Protein AF-R1FA28-F1 (afdb_monomer)

Sequence (146 aa):
MLALALVSAVALAPAVQHSPLAFRPVAPARSPIPTAELRLDQKIAGTVAGGAVLGNLLFPFLIVLNKLGLYDPPPLNTFTYIANNAMDAARASGEVSKWLATKYSQDVWSDLLSQYYSEGSSTDFLTRAGGVCDLHAAWCDGVIIP

Nearest PDB structures (foldseek):
  6yam-assembly1_P  TM=2.529E-01  e=2.233E+00  Oryctolagus cuniculus
  6rxx-assembly1_Ch  TM=2.785E-01  e=4.359E+00  Thermochaetoides thermophila

Mean predicted aligned error: 16.78 Å

pLDDT: mean 74.24, std 20.44, range [32.94, 97.56]

Solvent-accessible surface area (backbone atoms only — not comparable to full-atom values): 8946 Å² total; per-residue (Å²): 133,89,81,90,81,89,84,88,80,93,75,85,84,79,84,85,80,85,78,83,79,80,83,72,82,75,73,82,76,78,70,75,76,60,69,64,58,61,50,49,52,50,49,51,50,50,50,52,52,50,51,52,54,50,44,69,59,47,50,63,52,51,54,52,35,31,77,70,73,76,38,72,79,75,64,60,66,45,42,49,48,31,14,50,32,40,30,52,53,33,44,75,73,62,79,37,53,84,90,46,32,67,57,51,20,50,53,46,30,52,47,55,56,50,50,23,60,74,58,75,59,39,61,57,62,40,72,39,92,84,12,52,37,67,76,35,52,70,25,44,63,95,57,73,80,125

Radius of gyration: 34.75 Å; Cα contacts (8 Å, |Δi|>4): 84; chains: 1; bounding box: 66×60×109 Å

Foldseek 3Di:
DDDDDDDDDDDDDDDDDDDDDPDDPDDPPPPDPPVVVVVVVVVVVCVVVVCVVCCVVVVVVQVVCVVVVNHDDAPLVLLLQLLLLVLVVCVVVVVDDPVCSVVSSVVSSVVQVVVCVVVVNDPCLCPPCVRPCNVCVSSCPPGDDD

Organism: Emiliania huxleyi (NCBI:txid2903)

Structure (mmCIF, N/CA/C/O backbone):
data_AF-R1FA28-F1
#
_entry.id   AF-R1FA28-F1
#
loop_
_atom_site.group_PDB
_atom_site.id
_atom_site.type_symbol
_atom_site.label_atom_id
_atom_site.label_alt_id
_atom_site.label_comp_id
_atom_site.label_asym_id
_atom_site.label_entity_id
_atom_site.label_seq_id
_atom_site.pdbx_PDB_ins_code
_atom_site.Cartn_x
_atom_site.Cartn_y
_atom_site.Cartn_z
_atom_site.occupancy
_atom_site.B_iso_or_equiv
_atom_site.auth_seq_id
_atom_site.auth_comp_id
_atom_site.auth_asym_id
_atom_site.auth_atom_id
_atom_site.pdbx_PDB_model_num
ATOM 1 N N . MET A 1 1 ? -49.177 17.754 90.816 1.00 39.50 1 MET A N 1
ATOM 2 C CA . MET A 1 1 ? -47.865 17.666 90.143 1.00 39.50 1 MET A CA 1
ATOM 3 C C . MET A 1 1 ? -47.806 18.768 89.089 1.00 39.50 1 MET A C 1
ATOM 5 O O . MET A 1 1 ? -48.749 18.887 88.320 1.00 39.50 1 MET A O 1
ATOM 9 N N . LEU A 1 2 ? -46.769 19.610 89.170 1.00 33.31 2 LEU A N 1
ATOM 10 C CA . LEU A 1 2 ? -46.288 20.626 88.205 1.00 33.31 2 LEU A CA 1
ATOM 11 C C . LEU A 1 2 ? -46.257 20.086 86.744 1.00 33.31 2 LEU A C 1
ATOM 13 O O . LEU A 1 2 ? -46.125 18.879 86.594 1.00 33.31 2 LEU A O 1
ATOM 17 N N . ALA A 1 3 ? -46.308 20.840 85.631 1.00 36.69 3 ALA A N 1
ATOM 18 C CA . ALA A 1 3 ? -46.047 22.258 85.352 1.00 36.69 3 ALA A CA 1
ATOM 19 C C . ALA A 1 3 ? -46.754 22.760 84.060 1.00 36.69 3 ALA A C 1
ATOM 21 O O . ALA A 1 3 ? -47.029 21.996 83.137 1.00 36.69 3 ALA A O 1
ATOM 22 N N . LEU A 1 4 ? -46.974 24.081 84.030 1.00 32.94 4 LEU A N 1
ATOM 23 C CA . LEU A 1 4 ? -47.321 24.972 82.912 1.00 32.94 4 LEU A CA 1
ATOM 24 C C . LEU A 1 4 ? -46.290 24.956 81.760 1.00 32.94 4 LEU A C 1
ATOM 26 O O . LEU A 1 4 ? -45.096 24.930 82.042 1.00 32.94 4 LEU A O 1
ATOM 30 N N . ALA A 1 5 ? -46.739 25.160 80.509 1.00 35.94 5 ALA A N 1
ATOM 31 C CA . ALA A 1 5 ? -46.487 26.396 79.732 1.00 35.94 5 ALA A CA 1
ATOM 32 C C . ALA A 1 5 ? -47.044 26.312 78.288 1.00 35.94 5 ALA A C 1
ATOM 34 O O . ALA A 1 5 ? -46.572 25.531 77.465 1.00 35.94 5 ALA A O 1
ATOM 35 N N . LEU A 1 6 ? -48.026 27.172 77.982 1.00 39.44 6 LEU A N 1
ATOM 36 C CA . LEU A 1 6 ? -48.288 27.704 76.636 1.00 39.44 6 LEU A CA 1
ATOM 37 C C . LEU A 1 6 ? -47.116 28.606 76.200 1.00 39.44 6 LEU A C 1
ATOM 39 O O . LEU A 1 6 ? -46.481 29.181 77.076 1.00 39.44 6 LEU A O 1
ATOM 43 N N . VAL A 1 7 ? -46.924 28.821 74.888 1.00 37.53 7 VAL A N 1
ATOM 44 C CA . VAL A 1 7 ? -46.884 30.156 74.230 1.00 37.53 7 VAL A CA 1
ATOM 45 C C . VAL A 1 7 ? -46.769 29.989 72.701 1.00 37.53 7 VAL A C 1
ATOM 47 O O . VAL A 1 7 ? -45.889 29.304 72.188 1.00 37.53 7 VAL A O 1
ATOM 50 N N . SER A 1 8 ? -47.689 30.643 71.986 1.00 43.91 8 SER A N 1
ATOM 51 C CA . SER A 1 8 ? -47.699 30.903 70.540 1.00 43.91 8 SER A CA 1
ATOM 52 C C . SER A 1 8 ? -46.651 31.942 70.130 1.00 43.91 8 SER A C 1
ATOM 54 O O . SER A 1 8 ? -46.446 32.891 70.876 1.00 43.91 8 SER A O 1
ATOM 56 N N . ALA A 1 9 ? -46.126 31.880 68.900 1.00 39.69 9 ALA A N 1
ATOM 57 C CA . ALA A 1 9 ? -45.781 33.088 68.136 1.00 39.69 9 ALA A CA 1
ATOM 58 C C . ALA A 1 9 ? -45.514 32.775 66.655 1.00 39.69 9 ALA A C 1
ATOM 60 O O . ALA A 1 9 ? -44.568 32.075 66.306 1.00 39.69 9 ALA A O 1
ATOM 61 N N . VAL A 1 10 ? -46.343 33.357 65.787 1.00 42.78 10 VAL A N 1
ATOM 62 C CA . VAL A 1 10 ? -46.009 33.672 64.394 1.00 42.78 10 VAL A CA 1
ATOM 63 C C . VAL A 1 10 ? -44.896 34.720 64.420 1.00 42.78 10 VAL A C 1
ATOM 65 O O . VAL A 1 10 ? -45.048 35.744 65.083 1.00 42.78 10 VAL A O 1
ATOM 68 N N . ALA A 1 11 ? -43.799 34.492 63.700 1.00 40.94 11 ALA A N 1
ATOM 69 C CA . ALA A 1 11 ? -42.742 35.484 63.536 1.00 40.94 11 ALA A CA 1
ATOM 70 C C . ALA A 1 11 ? -42.355 35.612 62.059 1.00 40.94 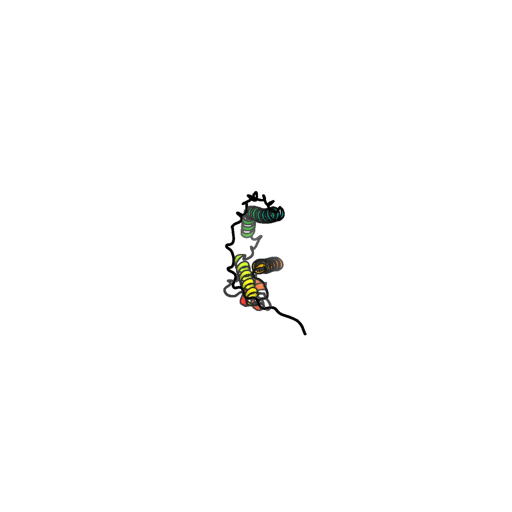11 ALA A C 1
ATOM 72 O O . ALA A 1 11 ? -41.951 34.648 61.411 1.00 40.94 11 ALA A O 1
ATOM 73 N N . LEU A 1 12 ? -42.523 36.837 61.558 1.00 38.59 12 LEU A N 1
ATOM 74 C CA . LEU A 1 12 ? -42.051 37.342 60.277 1.00 38.59 12 LEU A CA 1
ATOM 75 C C . LEU A 1 12 ? -40.552 37.052 60.100 1.00 38.59 12 LEU A C 1
ATOM 77 O O . LEU A 1 12 ? -39.751 37.366 60.980 1.00 38.59 12 LEU A O 1
ATOM 81 N N . ALA A 1 13 ? -40.166 36.523 58.940 1.00 40.88 13 ALA A N 1
ATOM 82 C CA . ALA A 1 13 ? -38.763 36.441 58.548 1.00 40.88 13 ALA A CA 1
ATOM 83 C C . ALA A 1 13 ? -38.245 37.833 58.111 1.00 40.88 13 ALA A C 1
ATOM 85 O O . ALA A 1 13 ? -38.942 38.526 57.363 1.00 40.88 13 ALA A O 1
ATOM 86 N N . PRO A 1 14 ? -37.047 38.260 58.556 1.00 44.72 14 PRO A N 1
ATOM 87 C CA . PRO A 1 14 ? -36.489 39.570 58.239 1.00 44.72 14 PRO A CA 1
ATOM 88 C C . PRO A 1 14 ? -35.824 39.615 56.855 1.00 44.72 14 PRO A C 1
ATOM 90 O O . PRO A 1 14 ? -35.323 38.618 56.335 1.00 44.72 14 PRO A O 1
ATOM 93 N N . ALA A 1 15 ? -35.812 40.820 56.282 1.00 39.12 15 ALA A N 1
ATOM 94 C CA . ALA A 1 15 ? -35.181 41.176 55.019 1.00 39.12 15 ALA A CA 1
ATOM 95 C C . ALA A 1 15 ? -33.663 40.905 55.023 1.00 39.12 15 ALA A C 1
ATOM 97 O O . ALA A 1 15 ? -32.947 41.299 55.943 1.00 39.12 15 ALA A O 1
ATOM 98 N N . VAL A 1 16 ? -33.165 40.268 53.961 1.00 41.62 16 VAL A N 1
ATOM 99 C CA . VAL A 1 16 ? -31.736 39.991 53.756 1.00 41.62 16 VAL A CA 1
ATOM 100 C C . VAL A 1 16 ? -31.046 41.239 53.192 1.00 41.62 16 VAL A C 1
ATOM 102 O O . VAL A 1 16 ? -31.182 41.573 52.014 1.00 41.62 16 VAL A O 1
ATOM 105 N N . GLN A 1 17 ? -30.294 41.933 54.049 1.00 42.06 17 GLN A N 1
ATOM 106 C CA . GLN A 1 17 ? -29.384 43.017 53.673 1.00 42.06 17 GLN A CA 1
ATOM 107 C C . GLN A 1 17 ? -28.185 42.485 52.874 1.00 42.06 17 GLN A C 1
ATOM 109 O O . GLN A 1 17 ? -27.584 41.463 53.199 1.00 42.06 17 GLN A O 1
ATOM 114 N N . HIS A 1 18 ? -27.850 43.207 51.808 1.00 34.69 18 HIS A N 1
ATOM 115 C CA . HIS A 1 18 ? -26.789 42.902 50.854 1.00 34.69 18 HIS A CA 1
ATOM 116 C C . HIS A 1 18 ? -25.389 43.104 51.449 1.00 34.69 18 HIS A C 1
ATOM 118 O O . HIS A 1 18 ? -25.136 44.097 52.126 1.00 34.69 18 HIS A O 1
ATOM 124 N N . SER A 1 19 ? -24.453 42.217 51.103 1.00 47.06 19 SER A N 1
ATOM 125 C CA . SER A 1 19 ? -23.016 42.511 51.140 1.00 47.06 19 SER A CA 1
ATOM 126 C C . SER A 1 19 ? -22.506 42.652 49.701 1.00 47.06 19 SER A C 1
ATOM 128 O O . SER A 1 19 ? -22.675 41.711 48.921 1.00 47.06 19 SER A O 1
ATOM 130 N N . PRO A 1 20 ? -21.902 43.789 49.306 1.00 46.59 20 PRO A N 1
ATOM 131 C CA . PRO A 1 20 ? -21.276 43.916 47.999 1.00 46.59 20 PRO A CA 1
ATOM 132 C C . PRO A 1 20 ? -19.979 43.101 47.992 1.00 46.59 20 PRO A C 1
ATOM 134 O O . PRO A 1 20 ? -19.023 43.411 48.704 1.00 46.59 20 PRO A O 1
ATOM 137 N N . LEU A 1 21 ? -19.949 42.039 47.187 1.00 48.59 21 LEU A N 1
ATOM 138 C CA . LEU A 1 21 ? -18.725 41.311 46.871 1.00 48.59 21 LEU A CA 1
ATOM 139 C C . LEU A 1 21 ? -17.743 42.285 46.211 1.00 48.59 21 LEU A C 1
ATOM 141 O O . LEU A 1 21 ? -17.964 42.753 45.094 1.00 48.59 21 LEU A O 1
ATOM 145 N N . ALA A 1 22 ? -16.661 42.605 46.918 1.00 46.88 22 ALA A N 1
ATOM 146 C CA . ALA A 1 22 ? -15.546 43.359 46.375 1.00 46.88 22 ALA A CA 1
ATOM 147 C C . ALA A 1 22 ? -14.946 42.585 45.190 1.00 46.88 22 ALA A C 1
ATOM 149 O O . ALA A 1 22 ? -14.327 41.533 45.361 1.00 46.88 22 ALA A O 1
ATOM 150 N N . PHE A 1 23 ? -15.142 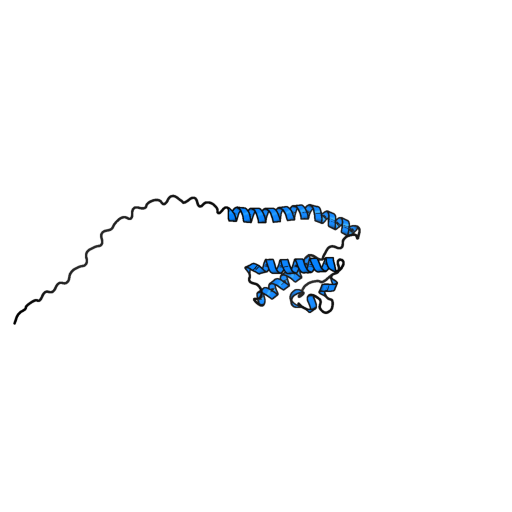43.105 43.980 1.00 48.81 23 PHE A N 1
ATOM 151 C CA . PHE A 1 23 ? -14.539 42.585 42.759 1.00 48.81 23 PHE A CA 1
ATOM 152 C C . PHE A 1 23 ? -13.031 42.864 42.816 1.00 48.81 23 PHE A C 1
ATOM 154 O O . PHE A 1 23 ? -12.574 43.975 42.554 1.00 48.81 23 PHE A O 1
ATOM 161 N N . ARG A 1 24 ? -12.237 41.869 43.221 1.00 49.12 24 ARG A N 1
ATOM 162 C CA . ARG A 1 24 ? -10.784 41.913 43.043 1.00 49.12 24 ARG A CA 1
ATOM 163 C C . ARG A 1 24 ? -10.490 41.600 41.574 1.00 49.12 24 ARG A C 1
ATOM 165 O O . ARG A 1 24 ? -10.844 40.505 41.139 1.00 49.12 24 ARG A O 1
ATOM 172 N N . PRO A 1 25 ? -9.856 42.497 40.799 1.00 47.47 25 PRO A N 1
ATOM 173 C CA . PRO A 1 25 ? -9.404 42.142 39.465 1.00 47.47 25 PRO A CA 1
ATOM 174 C C . PRO A 1 25 ? -8.317 41.072 39.604 1.00 47.47 25 PRO A C 1
ATOM 176 O O . PRO A 1 25 ? -7.226 41.328 40.111 1.00 47.47 25 PRO A O 1
ATOM 179 N N . VAL A 1 26 ? -8.640 39.847 39.192 1.00 55.06 26 VAL A N 1
ATOM 180 C CA . VAL A 1 26 ? -7.649 38.797 38.961 1.00 55.06 26 VAL A CA 1
ATOM 181 C C . VAL A 1 26 ? -6.787 39.284 37.803 1.00 55.06 26 VAL A C 1
ATOM 183 O O . VAL A 1 26 ? -7.268 39.422 36.680 1.00 55.06 26 VAL A O 1
ATOM 186 N N . ALA A 1 27 ? -5.525 39.607 38.086 1.00 52.56 27 ALA A N 1
ATOM 187 C CA . ALA A 1 27 ? -4.542 39.856 37.043 1.00 52.56 27 ALA A CA 1
ATOM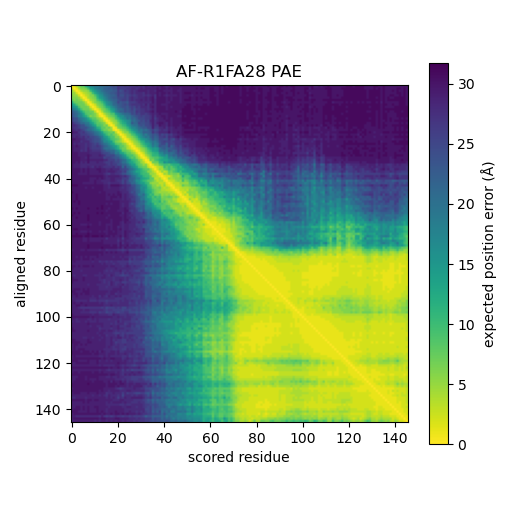 188 C C . ALA A 1 27 ? -4.543 38.654 36.080 1.00 52.56 27 ALA A C 1
ATOM 190 O O . ALA A 1 27 ? -4.552 37.517 36.564 1.00 52.56 27 ALA A O 1
ATOM 191 N N . PRO A 1 28 ? -4.546 38.852 34.748 1.00 53.09 28 PRO A N 1
ATOM 192 C CA . PRO A 1 28 ? -4.465 37.733 33.827 1.00 53.09 28 PRO A CA 1
ATOM 193 C C . PRO A 1 28 ? -3.153 37.003 34.101 1.00 53.09 28 PRO A C 1
ATOM 195 O O . PRO A 1 28 ? -2.065 37.551 33.903 1.00 53.09 28 PRO A O 1
ATOM 198 N N . ALA A 1 29 ? -3.257 35.773 34.600 1.00 53.72 29 ALA A N 1
ATOM 199 C CA . ALA A 1 29 ? -2.122 34.880 34.681 1.00 53.72 29 ALA A CA 1
ATOM 200 C C . ALA A 1 29 ? -1.581 34.739 33.256 1.00 53.72 29 ALA A C 1
ATOM 202 O O . ALA A 1 29 ? -2.246 34.179 32.384 1.00 53.72 29 ALA A O 1
ATOM 203 N N . ARG A 1 30 ? -0.390 35.289 32.993 1.00 57.28 30 ARG A N 1
ATOM 204 C CA . ARG A 1 30 ? 0.385 34.920 31.810 1.00 57.28 30 ARG A CA 1
ATOM 205 C C . ARG A 1 30 ? 0.673 33.432 31.952 1.00 57.28 30 ARG A C 1
ATOM 207 O O . ARG A 1 30 ? 1.605 33.054 32.656 1.00 57.28 30 ARG A O 1
ATOM 214 N N . SER A 1 31 ? -0.163 32.600 31.335 1.00 57.78 31 SER A N 1
ATOM 215 C CA . SER A 1 31 ? 0.152 31.192 31.147 1.00 57.78 31 SER A CA 1
ATOM 216 C C . SER A 1 31 ? 1.496 31.139 30.426 1.00 57.78 31 SER A C 1
ATOM 218 O O . SER A 1 31 ? 1.628 31.759 29.365 1.00 57.78 31 SER A O 1
ATOM 220 N N . PRO A 1 32 ? 2.504 30.431 30.955 1.00 55.34 32 PRO A N 1
ATOM 221 C CA . PRO A 1 32 ? 3.620 30.024 30.127 1.00 55.34 32 PRO A CA 1
ATOM 222 C C . PRO A 1 32 ? 3.005 29.194 29.000 1.00 55.34 32 PRO A C 1
ATOM 224 O O . PRO A 1 32 ? 2.265 28.247 29.272 1.00 55.34 32 PRO A O 1
ATOM 227 N N . ILE A 1 33 ? 3.236 29.569 27.743 1.00 58.12 33 ILE A N 1
ATOM 228 C CA . ILE A 1 33 ? 2.947 28.670 26.623 1.00 58.12 33 ILE A CA 1
ATOM 229 C C . ILE A 1 33 ? 3.717 27.380 26.939 1.00 58.12 33 ILE A C 1
ATOM 231 O O . ILE A 1 33 ? 4.929 27.471 27.175 1.00 58.12 33 ILE A O 1
ATOM 235 N N . PRO A 1 34 ? 3.060 26.209 27.030 1.00 54.62 34 PRO A N 1
ATOM 236 C CA . PRO A 1 34 ? 3.754 24.973 27.341 1.00 54.62 34 PRO A CA 1
ATOM 237 C C . PRO A 1 34 ? 4.819 24.753 26.269 1.00 54.62 34 PRO A C 1
ATOM 239 O O . PRO A 1 34 ? 4.520 24.530 25.100 1.00 54.62 34 PRO A O 1
ATOM 242 N N . THR A 1 35 ? 6.087 24.821 26.662 1.00 57.47 35 THR A N 1
ATOM 243 C CA . THR A 1 35 ? 7.255 24.645 25.783 1.00 57.47 35 THR A CA 1
ATOM 244 C C . THR A 1 35 ? 7.257 23.304 25.038 1.00 57.47 35 THR A C 1
ATOM 246 O O . THR A 1 35 ? 7.981 23.146 24.056 1.00 57.47 35 THR A O 1
ATOM 249 N N . ALA A 1 36 ? 6.440 22.345 25.482 1.00 56.00 36 ALA A N 1
ATOM 250 C CA . ALA A 1 36 ? 6.205 21.070 24.819 1.00 56.00 36 ALA A CA 1
ATOM 251 C C . ALA A 1 36 ? 5.424 21.204 23.498 1.00 56.00 36 ALA A C 1
ATOM 253 O O . ALA A 1 36 ? 5.809 20.555 22.527 1.00 56.00 36 ALA A O 1
ATOM 254 N N . GLU A 1 37 ? 4.397 22.060 23.430 1.00 52.69 37 GLU A N 1
ATOM 255 C CA . GLU A 1 37 ? 3.612 22.257 22.198 1.00 52.69 37 GLU A CA 1
ATOM 256 C C . GLU A 1 37 ? 4.453 22.946 21.124 1.00 52.69 37 GLU A C 1
ATOM 258 O O . GLU A 1 37 ? 4.552 22.455 20.002 1.00 52.69 37 GLU A O 1
ATOM 263 N N . LEU A 1 38 ? 5.214 23.976 21.513 1.00 55.50 38 LEU A N 1
ATOM 264 C CA . LEU A 1 38 ? 6.131 24.676 20.609 1.00 55.50 38 LEU A CA 1
ATOM 265 C C . LEU A 1 38 ? 7.195 23.734 20.009 1.00 55.50 38 LEU A C 1
ATOM 267 O O . LEU A 1 38 ? 7.585 23.879 18.854 1.00 55.50 38 LEU A O 1
ATOM 271 N N . ARG A 1 39 ? 7.666 22.744 20.783 1.00 59.19 39 ARG A N 1
ATOM 272 C CA . ARG A 1 39 ? 8.639 21.741 20.319 1.00 59.19 39 ARG A CA 1
ATOM 273 C C . ARG A 1 39 ? 8.027 20.702 19.386 1.00 59.19 39 ARG A C 1
ATOM 275 O O . ARG A 1 39 ? 8.741 20.211 18.512 1.00 59.19 39 ARG A O 1
ATOM 282 N N . LEU A 1 40 ? 6.769 20.322 19.599 1.00 56.62 40 LEU A N 1
ATOM 283 C CA . LEU A 1 40 ? 6.079 19.366 18.739 1.00 56.62 40 LEU A CA 1
ATOM 284 C C . LEU A 1 40 ? 5.771 20.008 17.384 1.00 56.62 40 LEU A C 1
ATOM 286 O O . LEU A 1 40 ? 6.138 19.436 16.361 1.00 56.62 40 LEU A O 1
ATOM 290 N N . ASP A 1 41 ? 5.248 21.235 17.383 1.00 57.72 41 ASP A N 1
ATOM 291 C CA . ASP A 1 41 ? 4.995 22.006 16.163 1.00 57.72 41 ASP A CA 1
ATOM 292 C C . ASP A 1 41 ? 6.278 22.270 15.378 1.00 57.72 41 ASP A C 1
ATOM 294 O O . ASP A 1 41 ? 6.312 22.100 14.164 1.00 57.72 41 ASP A O 1
ATOM 298 N N . GLN A 1 42 ? 7.374 22.612 16.059 1.00 58.97 42 GLN A N 1
ATOM 299 C CA . GLN A 1 42 ? 8.656 22.851 15.399 1.00 58.97 42 GLN A CA 1
ATOM 300 C C . GLN A 1 42 ? 9.279 21.563 14.837 1.00 58.97 42 GLN A C 1
ATOM 302 O O . GLN A 1 42 ? 9.922 21.602 13.787 1.00 58.97 42 GLN A O 1
ATOM 307 N N . LYS A 1 43 ? 9.071 20.411 15.492 1.00 56.34 43 LYS A N 1
ATOM 308 C CA . LYS A 1 43 ? 9.466 19.102 14.950 1.00 56.34 43 LYS A CA 1
ATOM 309 C C . LYS A 1 43 ? 8.643 18.747 13.718 1.00 56.34 43 LYS A C 1
ATOM 311 O O . LYS A 1 43 ? 9.229 18.394 12.704 1.00 56.34 43 LYS A O 1
ATOM 316 N N . ILE A 1 44 ? 7.320 18.891 13.789 1.00 57.38 44 ILE A N 1
ATOM 317 C CA . ILE A 1 44 ? 6.416 18.617 12.668 1.00 57.38 44 ILE A CA 1
ATOM 318 C C . ILE A 1 44 ? 6.747 19.549 11.497 1.00 57.38 44 ILE A C 1
ATOM 320 O O . ILE A 1 44 ? 6.987 19.074 10.391 1.00 57.38 44 ILE A O 1
ATOM 324 N N . ALA A 1 45 ? 6.867 20.855 11.739 1.00 60.12 45 ALA A N 1
ATOM 325 C CA . ALA A 1 45 ? 7.239 21.834 10.723 1.00 60.12 45 ALA A CA 1
ATOM 326 C C . ALA A 1 45 ? 8.621 21.547 10.117 1.00 60.12 45 ALA A C 1
ATOM 328 O O . ALA A 1 45 ? 8.786 21.646 8.904 1.00 60.12 45 ALA A O 1
ATOM 329 N N . GLY A 1 46 ? 9.602 21.138 10.930 1.00 56.25 46 GLY A N 1
ATOM 330 C CA . GLY A 1 46 ? 10.927 20.733 10.458 1.00 56.25 46 GLY A CA 1
ATOM 331 C C . GLY A 1 46 ? 10.892 19.480 9.580 1.00 56.25 46 GLY A C 1
ATOM 332 O O . GLY A 1 46 ? 11.574 19.432 8.558 1.00 56.25 46 GLY A O 1
ATOM 333 N N . THR A 1 47 ? 10.063 18.491 9.923 1.00 61.44 47 THR A N 1
ATOM 334 C CA . THR A 1 47 ? 9.860 17.288 9.104 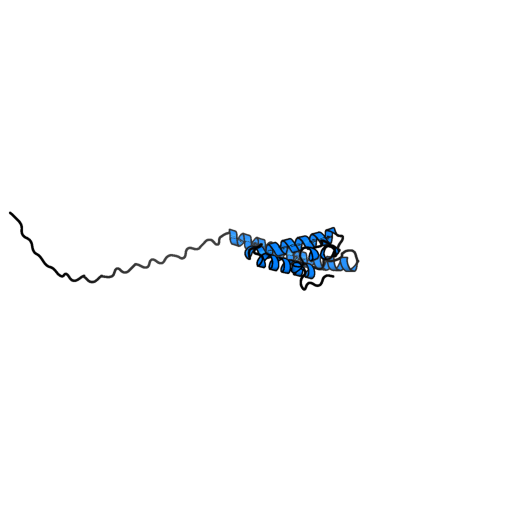1.00 61.44 47 THR A CA 1
ATOM 335 C C . THR A 1 47 ? 9.157 17.616 7.787 1.00 61.44 47 THR A C 1
ATOM 337 O O . THR A 1 47 ? 9.599 17.149 6.739 1.00 61.44 47 THR A O 1
ATOM 340 N N . VAL A 1 48 ? 8.121 18.463 7.803 1.00 56.44 48 VAL A N 1
ATOM 341 C CA . VAL A 1 48 ? 7.414 18.884 6.581 1.00 56.44 48 VAL A CA 1
ATOM 342 C C . VAL A 1 48 ? 8.325 19.719 5.676 1.00 56.44 48 VAL A C 1
ATOM 344 O O . VAL A 1 48 ? 8.411 19.451 4.479 1.00 56.44 48 VAL A O 1
ATOM 347 N N . ALA A 1 49 ? 9.056 20.688 6.232 1.00 58.88 49 ALA A N 1
ATOM 348 C CA . ALA A 1 49 ? 9.988 21.517 5.471 1.00 58.88 49 ALA A CA 1
ATOM 349 C C . ALA A 1 49 ? 11.154 20.693 4.901 1.00 58.88 49 ALA A C 1
ATOM 351 O O . ALA A 1 49 ? 11.498 20.840 3.729 1.00 58.88 49 ALA A O 1
ATOM 352 N N . GLY A 1 50 ? 11.726 19.783 5.697 1.00 62.19 50 GLY A N 1
ATOM 353 C CA . GLY A 1 50 ? 12.771 18.866 5.242 1.00 62.19 50 GLY A CA 1
ATOM 354 C C . GLY A 1 50 ? 12.290 17.947 4.117 1.00 62.19 50 GLY A C 1
ATOM 355 O O . GLY A 1 50 ? 12.983 17.797 3.112 1.00 62.19 50 GLY A O 1
ATOM 356 N N . GLY A 1 51 ? 11.074 17.403 4.238 1.00 61.22 51 GLY A N 1
ATOM 357 C CA . GLY A 1 51 ? 10.441 16.595 3.195 1.00 61.22 51 GLY A CA 1
ATOM 358 C C . GLY A 1 51 ? 10.180 17.377 1.905 1.00 61.22 51 GLY A C 1
ATOM 359 O O . GLY A 1 51 ? 10.424 16.859 0.819 1.00 61.22 51 GLY A O 1
ATOM 360 N N . ALA A 1 52 ? 9.764 18.642 2.002 1.00 63.59 52 ALA A N 1
ATOM 361 C CA . ALA A 1 52 ? 9.528 19.496 0.838 1.00 63.59 52 ALA A CA 1
ATOM 362 C C . ALA A 1 52 ? 10.824 19.850 0.087 1.00 63.59 52 ALA A C 1
ATOM 364 O O . ALA A 1 52 ? 10.846 19.832 -1.146 1.00 63.59 52 ALA A O 1
ATOM 365 N N . VAL A 1 53 ? 11.910 20.150 0.807 1.00 64.62 53 VAL A N 1
ATOM 366 C CA . VAL A 1 53 ? 13.220 20.443 0.199 1.00 64.62 53 VAL A CA 1
ATOM 367 C C . VAL A 1 53 ? 13.800 19.193 -0.453 1.00 64.62 53 VAL A C 1
ATOM 369 O O . VAL A 1 53 ? 14.227 19.248 -1.607 1.00 64.62 53 VAL A O 1
ATOM 372 N N . LEU A 1 54 ? 13.768 18.056 0.251 1.00 61.81 54 LEU A N 1
ATOM 373 C CA . LEU A 1 54 ? 14.239 16.794 -0.306 1.00 61.81 54 LEU A CA 1
ATOM 374 C C . LEU A 1 54 ? 13.401 16.400 -1.525 1.00 61.81 54 LEU A C 1
ATOM 376 O O . LEU A 1 54 ? 13.969 16.060 -2.553 1.00 61.81 54 LEU A O 1
ATOM 380 N N . GLY A 1 55 ? 12.076 16.547 -1.466 1.00 60.53 55 GLY A N 1
ATOM 381 C CA . GLY A 1 55 ? 11.191 16.313 -2.603 1.00 60.53 55 GLY A CA 1
ATOM 382 C C . GLY A 1 55 ? 11.580 17.144 -3.829 1.00 60.53 55 GLY A C 1
ATOM 383 O O . GLY A 1 55 ? 11.809 16.588 -4.899 1.00 60.53 55 GLY A O 1
ATOM 384 N N . ASN A 1 56 ? 11.745 18.461 -3.686 1.00 66.00 56 ASN A N 1
ATOM 385 C CA . ASN A 1 56 ? 12.075 19.326 -4.826 1.00 66.00 56 ASN A CA 1
ATOM 386 C C . ASN A 1 56 ? 13.428 19.009 -5.482 1.00 66.00 56 ASN A C 1
ATOM 388 O O . ASN A 1 56 ? 13.584 19.248 -6.676 1.00 66.00 56 ASN A O 1
ATOM 392 N N . LEU A 1 57 ? 14.395 18.471 -4.735 1.00 65.19 57 LEU A N 1
ATOM 393 C CA . LEU A 1 57 ? 15.701 18.099 -5.286 1.00 65.19 57 LEU A CA 1
ATOM 394 C C . LEU A 1 57 ? 15.719 16.666 -5.841 1.00 65.19 57 LEU A C 1
ATOM 396 O O . LEU A 1 57 ? 16.338 16.398 -6.869 1.00 65.19 57 LEU A O 1
ATOM 400 N N . LEU A 1 58 ? 15.037 15.744 -5.159 1.00 69.88 58 LEU A N 1
ATOM 401 C CA . LEU A 1 58 ? 15.082 14.313 -5.446 1.00 69.88 58 LEU A CA 1
ATOM 402 C C . LEU A 1 58 ? 14.144 13.931 -6.599 1.00 69.88 58 LEU A C 1
ATOM 404 O O . LEU A 1 58 ? 14.535 13.149 -7.458 1.00 69.88 58 LEU A O 1
ATOM 408 N N . PHE A 1 59 ? 12.940 14.509 -6.675 1.00 68.44 59 PHE A N 1
ATOM 409 C CA . PHE A 1 59 ? 11.981 14.210 -7.747 1.00 68.44 59 PHE A CA 1
ATOM 410 C C . PHE A 1 59 ? 12.524 14.465 -9.163 1.00 68.44 59 PHE A C 1
ATOM 412 O O . PHE A 1 59 ? 12.433 13.552 -9.985 1.00 68.44 59 PHE A O 1
ATOM 419 N N . PRO A 1 60 ? 13.118 15.630 -9.496 1.00 71.31 60 PRO A N 1
ATOM 420 C CA . PRO A 1 60 ? 13.665 15.839 -10.837 1.00 71.31 60 PRO A CA 1
ATOM 421 C C . PRO A 1 60 ? 14.815 14.875 -11.152 1.00 71.31 60 PRO A C 1
ATOM 423 O O . PRO A 1 60 ? 14.930 14.420 -12.288 1.00 71.31 60 PRO A O 1
ATOM 426 N N . PHE A 1 61 ? 15.623 14.503 -10.156 1.00 71.31 61 PHE A N 1
ATOM 427 C CA . PHE A 1 61 ? 16.681 13.507 -10.319 1.00 71.31 61 PHE A CA 1
ATOM 428 C C . PHE A 1 61 ? 16.119 12.108 -10.625 1.00 71.31 61 PHE A C 1
ATOM 430 O O . PHE A 1 61 ? 16.558 11.463 -11.576 1.00 71.31 61 PHE A O 1
ATOM 437 N N . LEU A 1 62 ? 15.094 11.668 -9.889 1.00 73.38 62 LEU A N 1
ATOM 438 C CA . LEU A 1 62 ? 14.414 10.390 -10.123 1.00 73.38 62 LEU A CA 1
ATOM 439 C C . LEU A 1 62 ? 13.707 10.346 -11.489 1.00 73.38 62 LEU A C 1
ATOM 441 O O . LEU A 1 62 ? 13.751 9.324 -12.168 1.00 73.38 62 LEU A O 1
ATOM 445 N N . ILE A 1 63 ? 13.129 11.465 -11.944 1.00 73.56 63 ILE A N 1
ATOM 446 C CA . ILE A 1 63 ? 12.542 11.581 -13.291 1.00 73.56 63 ILE A CA 1
ATOM 447 C C . ILE A 1 63 ? 13.610 11.385 -14.376 1.00 73.56 63 ILE A C 1
ATOM 449 O O . ILE A 1 63 ? 13.360 10.716 -15.379 1.00 73.56 63 ILE A O 1
ATOM 453 N N . VAL A 1 64 ? 14.806 11.954 -14.200 1.00 73.25 64 VAL A N 1
ATOM 454 C CA . VAL A 1 64 ? 15.910 11.778 -15.156 1.00 73.25 64 VAL A CA 1
ATOM 455 C C . VAL A 1 64 ? 16.400 10.330 -15.166 1.00 73.25 64 VAL A C 1
ATOM 457 O O . VAL A 1 64 ? 16.591 9.772 -16.245 1.00 73.25 64 VAL A O 1
ATOM 460 N N . LEU A 1 65 ? 16.546 9.695 -13.999 1.00 75.88 65 LEU A N 1
ATOM 461 C CA . LEU A 1 65 ? 16.911 8.278 -13.915 1.00 75.88 65 LEU A CA 1
ATOM 462 C C . LEU A 1 65 ? 15.871 7.368 -14.579 1.00 75.88 65 LEU A C 1
ATOM 464 O O . LEU A 1 65 ? 16.254 6.420 -15.264 1.00 75.88 65 LEU A O 1
ATOM 468 N N . ASN A 1 66 ? 14.580 7.690 -14.457 1.00 75.44 66 ASN A N 1
ATOM 469 C CA . ASN A 1 66 ? 13.525 6.967 -15.162 1.00 75.44 66 ASN A CA 1
ATOM 470 C C . ASN A 1 66 ? 13.651 7.081 -16.682 1.00 75.44 66 ASN A C 1
ATOM 472 O O . ASN A 1 66 ? 13.618 6.070 -17.375 1.00 75.44 66 ASN A O 1
ATOM 476 N N . LYS A 1 67 ? 13.885 8.288 -17.210 1.00 75.38 67 LYS A N 1
ATOM 477 C CA . LYS A 1 67 ? 14.081 8.480 -18.658 1.00 75.38 67 LYS A CA 1
ATOM 478 C C . LYS A 1 67 ? 15.289 7.728 -19.216 1.00 75.38 67 LYS A C 1
ATOM 480 O O . LYS A 1 67 ? 15.325 7.453 -20.412 1.00 75.38 67 LYS A O 1
ATOM 485 N N . LEU A 1 68 ? 16.272 7.425 -18.373 1.00 79.31 68 LEU A N 1
ATOM 486 C CA . LEU A 1 68 ? 17.446 6.636 -18.738 1.00 79.31 68 LEU A CA 1
ATOM 487 C C . LEU A 1 68 ? 17.231 5.122 -18.553 1.00 79.31 68 LEU A C 1
ATOM 489 O O . LEU A 1 68 ? 18.133 4.355 -18.871 1.00 79.31 68 LEU A O 1
ATOM 493 N N . GLY A 1 69 ? 16.065 4.685 -18.060 1.00 72.19 69 GLY A N 1
ATOM 494 C CA . GLY A 1 69 ? 15.764 3.280 -17.763 1.00 72.19 69 GLY A CA 1
ATOM 495 C C . GLY A 1 69 ? 16.501 2.737 -16.535 1.00 72.19 69 GLY A C 1
ATOM 496 O O . GLY A 1 69 ? 16.630 1.529 -16.378 1.00 72.19 69 GLY A O 1
ATOM 497 N N . LEU A 1 70 ? 17.030 3.621 -15.682 1.00 75.81 70 LEU A N 1
ATOM 498 C CA . LEU A 1 70 ? 17.774 3.260 -14.469 1.00 75.81 70 LEU A CA 1
ATOM 499 C C . LEU A 1 70 ? 16.891 3.276 -13.212 1.00 75.81 70 LEU A C 1
ATOM 501 O O . LEU A 1 70 ? 17.371 2.952 -12.126 1.00 75.81 70 LEU A O 1
ATOM 505 N N . TYR A 1 71 ? 15.631 3.700 -13.334 1.00 73.75 71 TYR A N 1
ATOM 506 C CA . TYR A 1 71 ? 14.703 3.818 -12.215 1.00 73.75 71 TYR A CA 1
ATOM 507 C C . TYR A 1 71 ? 13.249 3.660 -12.668 1.00 73.75 71 TYR A C 1
ATOM 509 O O . TYR A 1 71 ? 12.746 4.470 -13.445 1.00 73.75 71 TYR A O 1
ATOM 517 N N . ASP A 1 72 ? 12.551 2.674 -12.117 1.00 79.06 72 ASP A N 1
ATOM 518 C CA . ASP A 1 72 ? 11.109 2.530 -12.305 1.00 79.06 72 ASP A CA 1
ATOM 519 C C . ASP A 1 72 ? 10.366 3.100 -11.093 1.00 79.06 72 ASP A C 1
ATOM 521 O O . ASP A 1 72 ? 10.430 2.519 -10.002 1.00 79.06 72 ASP A O 1
ATOM 525 N N . PRO A 1 73 ? 9.694 4.259 -11.238 1.00 81.62 73 PRO A N 1
ATOM 526 C CA . PRO A 1 73 ? 9.006 4.901 -10.141 1.00 81.62 73 PRO A CA 1
ATOM 527 C C . PRO A 1 73 ? 7.811 4.053 -9.700 1.00 81.62 73 PRO A C 1
ATOM 529 O O . PRO A 1 73 ? 7.034 3.605 -10.544 1.00 81.62 73 PRO A O 1
ATOM 532 N N . PRO A 1 74 ? 7.604 3.895 -8.386 1.00 86.38 74 PRO A N 1
ATOM 533 C CA . PRO A 1 74 ? 6.424 3.228 -7.867 1.00 86.38 74 PRO A CA 1
ATOM 534 C C . PRO A 1 74 ? 5.153 3.976 -8.290 1.00 86.38 74 PRO A C 1
ATOM 536 O O . PRO A 1 74 ? 5.149 5.215 -8.339 1.00 86.38 74 PRO A O 1
ATOM 539 N N . PRO A 1 75 ? 4.039 3.265 -8.524 1.00 90.50 75 PRO A N 1
ATOM 540 C CA . PRO A 1 75 ? 2.750 3.878 -8.812 1.00 90.50 75 PRO A CA 1
ATOM 541 C C . PRO A 1 75 ? 2.141 4.456 -7.528 1.00 90.50 75 PRO A C 1
ATOM 543 O O . PRO A 1 75 ? 1.227 3.896 -6.924 1.00 90.50 75 PRO A O 1
ATOM 546 N N . LEU A 1 76 ? 2.662 5.612 -7.106 1.00 90.12 76 LEU A N 1
ATOM 547 C CA . LEU A 1 76 ? 2.334 6.240 -5.824 1.00 90.12 76 LEU A CA 1
ATOM 548 C C . LEU A 1 76 ? 0.828 6.439 -5.629 1.00 90.12 76 LEU A C 1
ATOM 550 O O . LEU A 1 76 ? 0.329 6.186 -4.539 1.00 90.12 76 LEU A O 1
ATOM 554 N N . ASN A 1 77 ? 0.101 6.824 -6.683 1.00 92.50 77 ASN A N 1
ATOM 555 C CA . ASN A 1 77 ? -1.350 6.998 -6.617 1.00 92.50 77 ASN A CA 1
ATOM 556 C C . ASN A 1 77 ? -2.063 5.675 -6.314 1.00 92.50 77 ASN A C 1
ATOM 558 O O . ASN A 1 77 ? -2.898 5.639 -5.418 1.00 92.50 77 ASN A O 1
ATOM 562 N N . THR A 1 78 ? -1.704 4.587 -7.003 1.00 93.44 78 THR A N 1
ATOM 563 C CA . THR A 1 78 ? -2.256 3.246 -6.758 1.00 93.44 78 THR A CA 1
ATOM 564 C C . THR A 1 78 ? -2.017 2.827 -5.310 1.00 93.44 78 THR A C 1
ATOM 566 O O . THR A 1 78 ? -2.966 2.464 -4.621 1.00 93.44 78 THR A O 1
ATOM 569 N N . PHE A 1 79 ? -0.790 2.965 -4.799 1.00 95.50 79 PHE A N 1
ATOM 570 C CA . PHE A 1 79 ? -0.485 2.612 -3.407 1.00 95.50 79 PHE A CA 1
ATOM 571 C C . PHE A 1 79 ? -1.233 3.488 -2.404 1.00 95.50 79 PHE A C 1
ATOM 573 O O . PHE A 1 79 ? -1.718 2.988 -1.393 1.00 95.50 79 PHE A O 1
ATOM 580 N N . THR A 1 80 ? -1.369 4.787 -2.675 1.00 94.88 80 THR A N 1
ATOM 581 C CA . THR A 1 80 ? -2.152 5.694 -1.830 1.00 94.88 80 THR A CA 1
ATOM 582 C C . THR A 1 80 ? -3.633 5.324 -1.828 1.00 94.88 80 THR A C 1
ATOM 584 O O . THR A 1 80 ? -4.244 5.329 -0.763 1.00 94.88 80 THR A O 1
ATOM 587 N N . TYR A 1 81 ? -4.219 4.963 -2.973 1.00 96.75 81 TYR A N 1
ATOM 588 C CA . TYR A 1 81 ? -5.612 4.519 -3.019 1.00 96.75 81 TYR A CA 1
ATOM 589 C C . TYR A 1 81 ? -5.821 3.218 -2.239 1.00 96.75 81 TYR A C 1
ATOM 591 O O . TYR A 1 81 ? -6.728 3.162 -1.412 1.00 96.75 81 TYR A O 1
ATOM 599 N N . ILE A 1 82 ? -4.939 2.228 -2.412 1.00 96.50 82 ILE A N 1
ATOM 600 C CA . ILE A 1 82 ? -4.997 0.964 -1.660 1.00 96.50 82 ILE A CA 1
ATOM 601 C C . ILE A 1 82 ? -4.890 1.225 -0.155 1.00 96.50 82 ILE A C 1
ATOM 603 O O . ILE A 1 82 ? -5.685 0.709 0.625 1.00 96.50 82 ILE A O 1
ATOM 607 N N . ALA A 1 83 ? -3.946 2.067 0.264 1.00 97.06 83 ALA A N 1
ATOM 608 C CA . ALA A 1 83 ? -3.751 2.407 1.667 1.00 97.06 83 ALA A CA 1
ATOM 609 C C . ALA A 1 83 ? -4.951 3.148 2.288 1.00 97.06 83 ALA A C 1
ATOM 611 O O . ALA A 1 83 ? -5.321 2.878 3.433 1.00 97.06 83 ALA A O 1
ATOM 612 N N . ASN A 1 84 ? -5.589 4.048 1.533 1.00 96.50 84 ASN A N 1
ATOM 613 C CA . ASN A 1 84 ? -6.795 4.744 1.983 1.00 96.50 84 ASN A CA 1
ATOM 614 C C . ASN A 1 84 ? -7.977 3.778 2.123 1.00 96.50 84 ASN A C 1
ATOM 616 O O . ASN A 1 84 ? -8.647 3.783 3.154 1.00 96.50 84 ASN A O 1
ATOM 620 N N . ASN A 1 85 ? -8.181 2.898 1.141 1.00 97.56 85 ASN A N 1
ATOM 621 C CA . ASN A 1 85 ? -9.207 1.861 1.212 1.00 97.56 85 ASN A CA 1
ATOM 622 C C . ASN A 1 85 ? -8.958 0.902 2.391 1.00 97.56 85 ASN A C 1
ATOM 624 O O . ASN A 1 85 ? -9.893 0.523 3.095 1.00 97.56 85 ASN A O 1
ATOM 628 N N . ALA A 1 86 ? -7.694 0.553 2.657 1.00 96.88 86 ALA A N 1
ATOM 629 C CA . ALA A 1 86 ? -7.299 -0.259 3.806 1.00 96.88 86 ALA A CA 1
ATOM 630 C C . ALA A 1 86 ? -7.659 0.407 5.136 1.00 96.88 86 ALA A C 1
ATOM 632 O O . ALA A 1 86 ? -8.245 -0.223 6.019 1.00 96.88 86 ALA A O 1
ATOM 633 N N . MET A 1 87 ? -7.361 1.700 5.265 1.00 97.06 87 MET A N 1
ATOM 634 C CA . MET A 1 87 ? -7.762 2.500 6.416 1.00 97.06 87 MET A CA 1
ATOM 635 C C . MET A 1 87 ? -9.287 2.530 6.575 1.00 97.06 87 MET A C 1
ATOM 637 O O . MET A 1 87 ? -9.779 2.346 7.688 1.00 97.06 87 MET A O 1
ATOM 641 N N . ASP A 1 88 ? -10.041 2.758 5.501 1.00 96.31 88 ASP A N 1
ATOM 642 C CA . ASP A 1 88 ? -11.503 2.821 5.565 1.00 96.31 88 ASP A CA 1
ATOM 643 C C . ASP A 1 88 ? -12.113 1.473 5.973 1.00 96.31 88 ASP A C 1
ATOM 645 O O . ASP A 1 88 ? -12.983 1.436 6.849 1.00 96.31 88 ASP A O 1
ATOM 649 N N . ALA A 1 89 ? -11.587 0.362 5.449 1.00 94.81 89 ALA A N 1
ATOM 650 C CA . ALA A 1 89 ? -11.971 -0.987 5.859 1.00 94.81 89 ALA A CA 1
ATOM 651 C C . ALA A 1 89 ? -11.669 -1.247 7.348 1.00 94.81 89 ALA A C 1
ATOM 653 O O . ALA A 1 89 ? -12.546 -1.705 8.083 1.00 94.81 89 ALA A O 1
ATOM 654 N N . ALA A 1 90 ? -10.471 -0.886 7.820 1.00 93.62 90 ALA A N 1
ATOM 655 C CA . ALA A 1 90 ? -10.058 -1.059 9.215 1.00 93.62 90 ALA A CA 1
ATOM 656 C C . ALA A 1 90 ? -10.843 -0.161 10.192 1.00 93.62 90 ALA A C 1
ATOM 658 O O . ALA A 1 90 ? -11.068 -0.506 11.354 1.00 93.62 90 ALA A O 1
ATOM 659 N N . ARG A 1 91 ? -11.302 1.009 9.737 1.00 95.12 91 ARG A N 1
ATOM 660 C CA . ARG A 1 91 ? -12.194 1.872 10.522 1.00 95.12 91 ARG A CA 1
ATOM 661 C C . ARG A 1 91 ? -13.614 1.329 10.572 1.00 95.12 91 ARG A C 1
ATOM 663 O O . ARG A 1 91 ? -14.244 1.412 11.624 1.00 95.12 91 ARG A O 1
ATOM 670 N N . ALA A 1 92 ? -14.117 0.799 9.459 1.00 93.50 92 ALA A N 1
ATOM 671 C CA . ALA A 1 92 ? -15.450 0.215 9.383 1.00 93.50 92 ALA A CA 1
ATOM 672 C C . ALA A 1 92 ? -15.569 -1.060 10.235 1.00 93.50 92 ALA A C 1
ATOM 674 O O . ALA A 1 92 ? -16.606 -1.280 10.857 1.00 93.50 92 ALA A O 1
ATOM 675 N N . SER A 1 93 ? -14.500 -1.860 10.322 1.00 93.00 93 SER A N 1
ATOM 676 C CA . SER A 1 93 ? -14.436 -3.057 11.172 1.00 93.00 93 SER A CA 1
ATOM 677 C C . SER A 1 93 ? -14.223 -2.753 12.662 1.00 93.00 93 SER A C 1
ATOM 679 O O . SER A 1 93 ? -14.411 -3.633 13.501 1.00 93.00 93 SER A O 1
ATOM 681 N N . GLY A 1 94 ? -13.833 -1.522 13.010 1.00 91.81 94 GLY A N 1
ATOM 682 C CA . GLY A 1 94 ? -13.466 -1.139 14.375 1.00 91.81 94 GLY A CA 1
ATOM 683 C C . GLY A 1 94 ? -12.056 -1.572 14.796 1.00 91.81 94 GLY A C 1
ATOM 684 O O . GLY A 1 94 ? -11.698 -1.389 15.957 1.00 91.81 94 GLY A O 1
ATOM 685 N N . GLU A 1 95 ? -11.248 -2.102 13.873 1.00 91.62 95 GLU A N 1
ATOM 686 C CA . GLU A 1 95 ? -9.845 -2.471 14.102 1.00 91.62 95 GLU A CA 1
ATOM 687 C C . GLU A 1 95 ? -8.985 -1.245 14.448 1.00 91.62 95 GLU A C 1
ATOM 689 O O . GLU A 1 95 ? -8.108 -1.308 15.312 1.00 91.62 95 GLU A O 1
ATOM 694 N N . VAL A 1 96 ? -9.269 -0.102 13.814 1.00 93.00 96 VAL A N 1
ATOM 695 C CA . VAL A 1 96 ? -8.492 1.132 13.978 1.00 93.00 96 VAL A CA 1
ATOM 696 C C . VAL A 1 96 ? -9.369 2.295 14.434 1.00 93.00 96 VAL A C 1
ATOM 698 O O . VAL A 1 96 ? -10.381 2.644 13.823 1.00 93.00 96 VAL A O 1
ATOM 701 N N . SER A 1 97 ? -8.938 2.969 15.504 1.00 90.75 97 SER A N 1
ATOM 702 C CA . SER A 1 97 ? -9.580 4.202 15.970 1.00 90.75 97 SER A CA 1
ATOM 703 C C . SER A 1 97 ? -9.316 5.377 15.020 1.00 90.75 97 SER A C 1
ATOM 705 O O . SER A 1 97 ? -8.268 5.461 14.380 1.00 90.75 97 SER A O 1
ATOM 707 N N . LYS A 1 98 ? -10.226 6.361 14.984 1.00 87.44 98 LYS A N 1
ATOM 708 C CA . LYS A 1 98 ? -10.097 7.566 14.137 1.00 87.44 98 LYS A CA 1
ATOM 709 C C . LYS A 1 98 ? -8.746 8.284 14.291 1.00 87.44 98 LYS A C 1
ATOM 711 O O . LYS A 1 98 ? -8.236 8.820 13.316 1.00 87.44 98 LYS A O 1
ATOM 716 N N . TRP A 1 99 ? -8.169 8.284 15.492 1.00 88.88 99 TRP A N 1
ATOM 717 C CA . TRP A 1 99 ? -6.898 8.956 15.784 1.00 88.88 99 TRP A CA 1
ATOM 718 C C . TRP A 1 99 ? -5.670 8.217 15.243 1.00 88.88 99 TRP A C 1
ATOM 720 O O . TRP A 1 99 ? -4.626 8.832 15.056 1.00 88.88 99 TRP A O 1
ATOM 730 N N . LEU A 1 100 ? -5.792 6.914 14.976 1.00 91.88 100 LEU A N 1
ATOM 731 C CA . LEU A 1 100 ? -4.719 6.082 14.426 1.00 91.88 100 LEU A CA 1
ATOM 732 C C . LEU A 1 100 ? -4.915 5.760 12.940 1.00 91.88 100 LEU A C 1
ATOM 734 O O . LEU A 1 100 ? -4.026 5.175 12.330 1.00 91.88 100 LEU A O 1
ATOM 738 N N . ALA A 1 101 ? -6.031 6.184 12.347 1.00 86.81 101 ALA A N 1
ATOM 739 C CA . ALA A 1 101 ? -6.387 5.915 10.957 1.00 86.81 101 ALA A CA 1
ATOM 740 C C . ALA A 1 101 ? -5.308 6.371 9.963 1.00 86.81 101 ALA A C 1
ATOM 742 O O . ALA A 1 101 ? -4.843 5.588 9.142 1.00 86.81 101 ALA A O 1
ATOM 743 N N . THR A 1 102 ? -4.838 7.614 10.094 1.00 90.25 102 THR A N 1
ATOM 744 C CA . THR A 1 102 ? -3.780 8.146 9.226 1.00 90.25 102 THR A CA 1
ATOM 745 C C . THR A 1 102 ? -2.473 7.380 9.392 1.00 90.25 102 THR A C 1
ATOM 747 O O . THR A 1 102 ? -1.795 7.123 8.405 1.00 90.25 102 THR A O 1
ATOM 750 N N . LYS A 1 103 ? -2.122 6.977 10.621 1.00 91.56 103 LYS A N 1
ATOM 751 C CA . LYS A 1 103 ? -0.922 6.168 10.852 1.00 91.56 103 LYS A CA 1
ATOM 752 C C . LYS A 1 103 ? -1.050 4.804 10.170 1.00 91.56 103 LYS A C 1
ATOM 754 O O . LYS A 1 103 ? -0.141 4.417 9.456 1.00 91.56 103 LYS A O 1
ATOM 759 N N . TYR A 1 104 ? -2.190 4.133 10.328 1.00 93.06 104 TYR A N 1
ATOM 760 C CA . TYR A 1 104 ? -2.456 2.848 9.681 1.00 93.06 104 TYR A CA 1
ATOM 761 C C . TYR A 1 104 ? -2.331 2.940 8.157 1.00 93.06 104 TYR A C 1
ATOM 763 O O . TYR A 1 104 ? -1.631 2.140 7.548 1.00 93.06 104 TYR A O 1
ATOM 771 N N . SER A 1 105 ? -2.933 3.967 7.547 1.00 93.88 105 SER A N 1
ATOM 772 C CA . SER A 1 105 ? -2.789 4.215 6.109 1.00 93.88 105 SER A CA 1
ATOM 773 C C . SER A 1 105 ? -1.322 4.395 5.706 1.00 93.88 105 SER A C 1
ATOM 775 O O . SER A 1 105 ? -0.897 3.860 4.689 1.00 93.88 105 SER A O 1
ATOM 777 N N . GLN A 1 106 ? -0.535 5.137 6.488 1.00 92.38 106 GLN A N 1
ATOM 778 C CA . GLN A 1 106 ? 0.882 5.361 6.188 1.00 92.38 106 GLN A CA 1
ATOM 779 C C . GLN A 1 106 ? 1.720 4.088 6.351 1.00 92.38 106 GLN A C 1
ATOM 781 O O . GLN A 1 106 ? 2.629 3.864 5.554 1.00 92.38 106 GLN A O 1
ATOM 786 N N . ASP A 1 107 ? 1.399 3.250 7.338 1.00 93.69 107 ASP A N 1
ATOM 787 C CA . ASP A 1 107 ? 2.063 1.965 7.559 1.00 93.69 107 ASP A CA 1
ATOM 788 C C . ASP A 1 107 ? 1.789 1.015 6.372 1.00 93.69 107 ASP A C 1
ATOM 790 O O . ASP A 1 107 ? 2.732 0.473 5.798 1.00 93.69 107 ASP A O 1
ATOM 794 N N . VAL A 1 108 ? 0.529 0.903 5.920 1.00 95.81 108 VAL A N 1
ATOM 795 C CA . VAL A 1 108 ? 0.162 0.119 4.720 1.00 95.81 108 VAL A CA 1
ATOM 796 C C . VAL A 1 108 ? 0.850 0.668 3.471 1.00 95.81 108 VAL A C 1
ATOM 798 O O . VAL A 1 108 ? 1.455 -0.085 2.715 1.00 95.81 108 VAL A O 1
ATOM 801 N N . TRP A 1 109 ? 0.813 1.985 3.255 1.00 95.06 109 TRP A N 1
ATOM 802 C CA . TRP A 1 109 ? 1.463 2.615 2.103 1.00 95.06 109 TRP A CA 1
ATOM 803 C C . TRP A 1 109 ? 2.973 2.349 2.072 1.00 95.06 109 TRP A C 1
ATOM 805 O O . TRP A 1 109 ? 3.531 2.041 1.017 1.00 95.06 109 TRP A O 1
ATOM 815 N N . SER A 1 110 ? 3.634 2.435 3.230 1.00 92.94 110 SER A N 1
ATOM 816 C CA . SER A 1 110 ? 5.065 2.159 3.348 1.00 92.94 110 SER A CA 1
ATOM 817 C C . SER A 1 110 ? 5.391 0.689 3.087 1.00 92.94 110 SER A C 1
ATOM 819 O O . SER A 1 110 ? 6.448 0.407 2.525 1.00 92.94 110 SER A O 1
ATOM 821 N N . ASP A 1 111 ? 4.515 -0.239 3.478 1.00 95.56 111 ASP A N 1
ATOM 822 C CA . ASP A 1 111 ? 4.702 -1.666 3.216 1.00 95.56 111 ASP A CA 1
ATOM 823 C C . ASP A 1 111 ? 4.580 -1.985 1.719 1.00 95.56 111 ASP A C 1
ATOM 825 O O . ASP A 1 111 ? 5.471 -2.615 1.154 1.00 95.56 111 ASP A O 1
ATOM 829 N N . LEU A 1 112 ? 3.563 -1.443 1.036 1.00 95.19 112 LEU A N 1
ATOM 830 C CA . LEU A 1 112 ? 3.412 -1.570 -0.423 1.00 95.19 112 LEU A CA 1
ATOM 831 C C . LEU A 1 112 ? 4.637 -1.026 -1.169 1.00 95.19 112 LEU A C 1
ATOM 833 O O . LEU A 1 112 ? 5.137 -1.644 -2.109 1.00 95.19 112 LEU A O 1
ATOM 837 N N . LEU A 1 113 ? 5.150 0.123 -0.725 1.00 93.31 113 LEU A N 1
ATOM 838 C CA . LEU A 1 113 ? 6.346 0.732 -1.293 1.00 93.31 113 LEU A CA 1
ATOM 839 C C . LEU A 1 113 ? 7.590 -0.142 -1.075 1.00 93.31 113 LEU A C 1
ATOM 841 O O . LEU A 1 113 ? 8.411 -0.290 -1.979 1.00 93.31 113 LEU A O 1
ATOM 845 N N . SER A 1 114 ? 7.727 -0.726 0.116 1.00 89.69 114 SER A N 1
ATOM 846 C CA . SER A 1 114 ? 8.810 -1.655 0.438 1.00 89.69 114 SER A CA 1
ATOM 847 C C . SER A 1 114 ? 8.739 -2.914 -0.433 1.00 89.69 114 SER A C 1
ATOM 849 O O . SER A 1 114 ? 9.751 -3.310 -1.014 1.00 89.69 114 SER A O 1
ATOM 851 N N . GLN A 1 115 ? 7.546 -3.498 -0.591 1.00 91.75 115 GLN A N 1
ATOM 852 C CA . GLN A 1 115 ? 7.322 -4.677 -1.431 1.00 91.75 115 GLN A CA 1
ATOM 853 C C . GLN A 1 115 ? 7.699 -4.404 -2.891 1.00 91.75 115 GLN A C 1
ATOM 855 O O . GLN A 1 115 ? 8.491 -5.159 -3.453 1.00 91.75 115 GLN A O 1
ATOM 860 N N . TYR A 1 116 ? 7.255 -3.277 -3.457 1.00 91.75 116 TYR A N 1
ATOM 861 C CA . TYR A 1 116 ? 7.599 -2.858 -4.820 1.00 91.75 116 TYR A CA 1
ATOM 862 C C . TYR A 1 116 ? 9.109 -2.864 -5.078 1.00 91.75 116 TYR A C 1
ATOM 864 O O . TYR A 1 116 ? 9.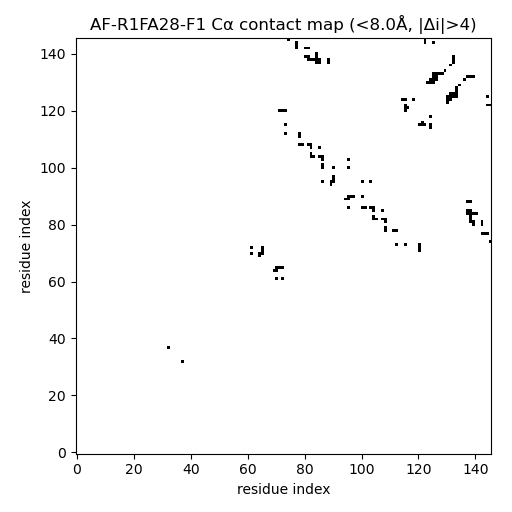577 -3.465 -6.043 1.00 91.75 116 TYR A O 1
ATOM 872 N N . TYR A 1 117 ? 9.900 -2.250 -4.194 1.00 88.44 117 TYR A N 1
ATOM 873 C CA . TYR A 1 117 ? 11.354 -2.230 -4.367 1.00 88.44 117 TYR A CA 1
ATOM 874 C C . TYR A 1 117 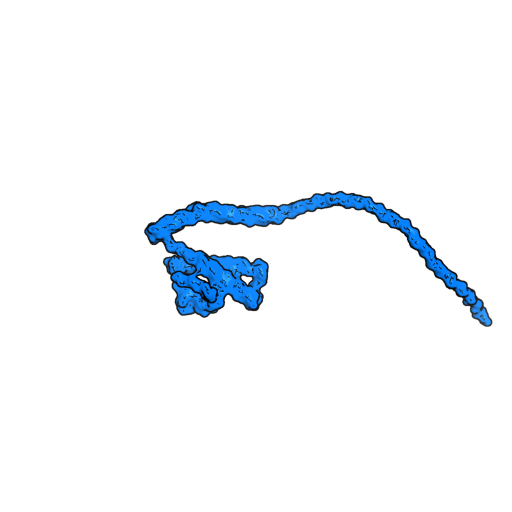? 12.009 -3.584 -4.077 1.00 88.44 117 TYR A C 1
ATOM 876 O O . TYR A 1 117 ? 13.017 -3.913 -4.701 1.00 88.44 117 TYR A O 1
ATOM 884 N N . SER A 1 118 ? 11.449 -4.383 -3.166 1.00 88.19 118 SER A N 1
ATOM 885 C CA . SER A 1 118 ? 11.963 -5.728 -2.886 1.00 88.19 118 SER A CA 1
ATOM 886 C C . SER A 1 118 ? 11.734 -6.702 -4.047 1.00 88.19 118 SER A C 1
ATOM 888 O O . SER A 1 118 ? 12.543 -7.604 -4.252 1.00 88.19 118 SER A O 1
ATOM 890 N N . GLU A 1 119 ? 10.685 -6.480 -4.845 1.00 87.44 119 GLU A N 1
ATOM 891 C CA . GLU A 1 119 ? 10.333 -7.291 -6.015 1.00 87.44 119 GLU A CA 1
ATOM 892 C C . GLU A 1 119 ? 10.875 -6.718 -7.333 1.00 87.44 119 GLU A C 1
ATOM 894 O O . GLU A 1 119 ? 10.414 -7.073 -8.414 1.00 87.44 119 GLU A O 1
ATOM 899 N N . GLY A 1 120 ? 11.883 -5.845 -7.263 1.00 85.62 120 GLY A N 1
ATOM 900 C CA . GLY A 1 12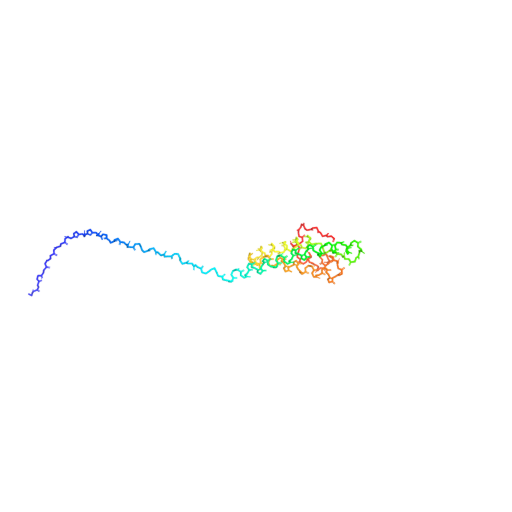0 ? 12.546 -5.322 -8.457 1.00 85.62 120 GLY A CA 1
ATOM 901 C C . GLY A 1 120 ? 11.691 -4.327 -9.236 1.00 85.62 120 GLY A C 1
ATOM 902 O O . GLY A 1 120 ? 11.740 -4.321 -10.461 1.00 85.62 120 GLY A O 1
ATOM 903 N N . SER A 1 121 ? 10.931 -3.488 -8.528 1.00 87.56 121 SER A N 1
ATOM 904 C CA . SER A 1 121 ? 10.042 -2.477 -9.107 1.00 87.56 121 SER A CA 1
ATOM 905 C C . SER A 1 121 ? 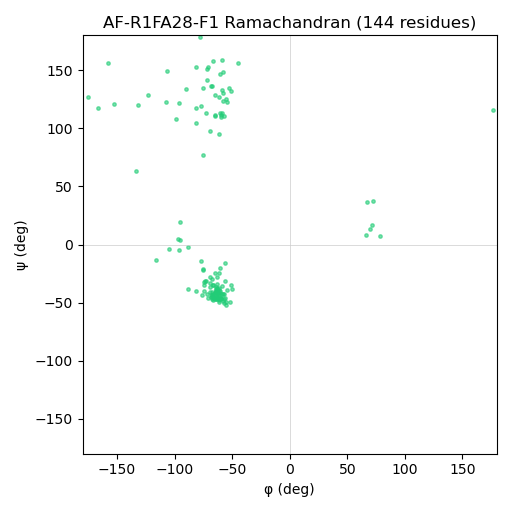8.853 -3.063 -9.881 1.00 87.56 121 SER A C 1
ATOM 907 O O . SER A 1 121 ? 8.425 -2.507 -10.889 1.00 87.56 121 SER A O 1
ATOM 909 N N . SER A 1 122 ? 8.298 -4.178 -9.390 1.00 89.31 122 SER A N 1
ATOM 910 C CA . SER A 1 122 ? 7.086 -4.812 -9.928 1.00 89.31 122 SER A CA 1
ATOM 911 C C . SER A 1 122 ? 5.870 -4.601 -9.017 1.00 89.31 122 SER A C 1
ATOM 913 O O . SER A 1 122 ? 5.998 -4.510 -7.796 1.00 89.31 122 SER A O 1
ATOM 915 N N . THR A 1 123 ? 4.677 -4.546 -9.616 1.00 92.69 123 THR A N 1
ATOM 916 C CA . THR A 1 123 ? 3.365 -4.546 -8.945 1.00 92.69 123 THR A CA 1
ATOM 917 C C . THR A 1 123 ? 2.726 -5.932 -8.853 1.00 92.69 123 THR A C 1
ATOM 919 O O . THR A 1 123 ? 1.621 -6.046 -8.325 1.00 92.69 123 THR A O 1
ATOM 922 N N . ASP A 1 124 ? 3.404 -6.998 -9.292 1.00 92.94 124 ASP A N 1
ATOM 923 C CA . ASP A 1 124 ? 2.849 -8.362 -9.330 1.00 92.94 124 ASP A CA 1
ATOM 924 C C . ASP A 1 124 ? 2.348 -8.855 -7.962 1.00 92.94 124 ASP A C 1
ATOM 926 O O . ASP A 1 124 ? 1.376 -9.611 -7.880 1.00 92.94 124 ASP A O 1
ATOM 930 N N . PHE A 1 125 ? 2.967 -8.404 -6.866 1.00 94.06 125 PHE A N 1
ATOM 931 C CA . PHE A 1 125 ? 2.537 -8.710 -5.498 1.00 94.06 125 PHE A CA 1
ATOM 932 C C . PHE A 1 125 ? 1.116 -8.231 -5.168 1.00 94.06 125 PHE A C 1
ATOM 934 O O . PHE A 1 125 ? 0.500 -8.748 -4.232 1.00 94.06 125 PHE A O 1
ATOM 941 N N . LEU A 1 126 ? 0.572 -7.276 -5.928 1.00 94.62 126 LEU A N 1
ATOM 942 C CA . LEU A 1 126 ? -0.805 -6.823 -5.772 1.00 94.62 126 LEU A CA 1
ATOM 943 C C . LEU A 1 126 ? -1.801 -7.879 -6.257 1.00 94.62 126 LEU A C 1
ATOM 945 O O . LEU A 1 126 ? -2.800 -8.118 -5.584 1.00 94.62 126 LEU A O 1
ATOM 949 N N . THR A 1 127 ? -1.535 -8.522 -7.397 1.00 94.19 127 THR A N 1
ATOM 950 C CA . THR A 1 127 ? -2.536 -9.316 -8.135 1.00 94.19 127 THR A CA 1
ATOM 951 C C . THR A 1 127 ? -2.232 -10.804 -8.237 1.00 94.19 127 THR A C 1
ATOM 953 O O . THR A 1 127 ? -3.112 -11.568 -8.635 1.00 94.19 127 THR A O 1
ATOM 956 N N . ARG A 1 128 ? -1.012 -11.249 -7.914 1.00 92.12 128 ARG A N 1
ATOM 957 C CA . ARG A 1 128 ? -0.687 -12.682 -7.874 1.00 92.12 128 ARG A CA 1
ATOM 958 C C . ARG A 1 128 ? -1.585 -13.423 -6.876 1.00 92.12 128 ARG A C 1
ATOM 960 O O . ARG A 1 128 ? -2.111 -12.823 -5.944 1.00 92.12 128 ARG A O 1
ATOM 967 N N . ALA A 1 129 ? -1.726 -14.739 -7.035 1.00 90.25 129 ALA A N 1
ATOM 968 C CA . ALA A 1 129 ? -2.454 -15.563 -6.067 1.00 90.25 129 ALA A CA 1
ATOM 969 C C . ALA A 1 129 ? -1.831 -15.426 -4.664 1.00 90.25 129 ALA A C 1
ATOM 971 O O . ALA A 1 129 ? -0.611 -15.535 -4.520 1.00 90.25 129 ALA A O 1
ATOM 972 N N . GLY A 1 130 ? -2.654 -15.159 -3.646 1.00 89.50 130 GLY A N 1
ATOM 973 C CA . GLY A 1 130 ? -2.187 -14.804 -2.302 1.00 89.50 130 GLY A CA 1
ATOM 974 C C . GLY A 1 130 ? -1.522 -13.423 -2.200 1.00 89.50 130 GLY A C 1
ATOM 975 O O . GLY A 1 130 ? -0.841 -13.147 -1.215 1.00 89.50 130 GLY A O 1
ATOM 976 N N . GLY A 1 131 ? -1.668 -12.574 -3.219 1.00 90.94 131 GLY A N 1
ATOM 977 C CA . GLY A 1 131 ? -1.225 -11.183 -3.231 1.00 90.94 131 GLY A CA 1
ATOM 978 C C . GLY A 1 131 ? -2.170 -10.255 -2.467 1.00 90.94 131 GLY A C 1
ATOM 979 O O . GLY A 1 131 ? -3.211 -10.673 -1.958 1.00 90.94 131 GLY A O 1
ATOM 980 N N . VAL A 1 132 ? -1.818 -8.970 -2.399 1.00 94.56 132 VAL A N 1
ATOM 981 C CA . VAL A 1 132 ? -2.533 -7.980 -1.570 1.00 94.56 132 VAL A CA 1
ATOM 982 C C . VAL A 1 132 ? -4.020 -7.909 -1.915 1.00 94.56 132 VAL A C 1
ATOM 984 O O . VAL A 1 132 ? -4.849 -7.940 -1.012 1.00 94.56 132 VAL A O 1
ATOM 987 N N . CYS A 1 133 ? -4.379 -7.858 -3.197 1.00 93.88 133 CYS A N 1
ATOM 988 C CA . CYS A 1 133 ? -5.776 -7.730 -3.614 1.00 93.88 133 CYS A CA 1
ATOM 989 C C . CYS A 1 133 ? -6.576 -9.031 -3.477 1.00 93.88 133 CYS A C 1
ATOM 991 O O . CYS A 1 133 ? -7.798 -8.975 -3.370 1.00 93.88 133 CYS A O 1
ATOM 993 N N . ASP A 1 134 ? -5.908 -10.186 -3.453 1.00 93.19 134 ASP A N 1
ATOM 994 C CA . ASP A 1 134 ? -6.546 -11.483 -3.198 1.00 93.19 134 ASP A CA 1
ATOM 995 C C . ASP A 1 134 ? -6.849 -11.648 -1.697 1.00 93.19 134 ASP A C 1
ATOM 997 O O . ASP A 1 134 ? -7.952 -12.023 -1.303 1.00 93.19 134 ASP A O 1
ATOM 1001 N N . LEU A 1 135 ? -5.896 -11.267 -0.839 1.00 93.94 135 LEU A N 1
ATOM 1002 C CA . LEU A 1 135 ? -6.042 -11.311 0.621 1.00 93.94 135 LEU A CA 1
ATOM 1003 C C . LEU A 1 135 ? -6.950 -10.200 1.166 1.00 93.94 135 LEU A C 1
ATOM 1005 O O . LEU A 1 135 ? -7.639 -10.385 2.171 1.00 93.94 135 LEU A O 1
ATOM 1009 N N . HIS A 1 136 ? -6.952 -9.044 0.506 1.00 94.31 136 HIS A N 1
ATOM 1010 C CA . HIS A 1 136 ? -7.635 -7.836 0.947 1.00 94.31 136 HIS A CA 1
ATOM 1011 C C . HIS A 1 136 ? -8.426 -7.198 -0.198 1.00 94.31 136 HIS A C 1
ATOM 1013 O O . HIS A 1 136 ? -8.178 -6.058 -0.585 1.00 94.31 136 HIS A O 1
ATOM 1019 N N . ALA A 1 137 ? -9.429 -7.911 -0.717 1.00 93.62 137 ALA A N 1
ATOM 1020 C CA . ALA A 1 137 ? -10.254 -7.443 -1.839 1.00 93.62 137 ALA A CA 1
ATOM 1021 C C . ALA A 1 137 ? -10.813 -6.017 -1.649 1.00 93.62 137 ALA A C 1
ATOM 1023 O O . ALA A 1 137 ? -10.809 -5.219 -2.584 1.00 93.62 137 ALA A O 1
ATOM 1024 N N . ALA A 1 138 ? -11.221 -5.660 -0.425 1.00 94.12 138 ALA A N 1
ATOM 1025 C CA . ALA A 1 138 ? -11.721 -4.321 -0.103 1.00 94.12 138 ALA A CA 1
ATOM 1026 C C . ALA A 1 138 ? -10.662 -3.211 -0.245 1.00 94.12 138 ALA A C 1
ATOM 1028 O O . ALA A 1 138 ? -11.017 -2.058 -0.459 1.00 94.12 138 ALA A O 1
ATOM 1029 N N . TRP A 1 139 ? -9.369 -3.530 -0.133 1.00 95.50 139 TRP A N 1
ATOM 1030 C CA . TRP A 1 139 ? -8.301 -2.540 -0.287 1.00 95.50 139 TRP A CA 1
ATOM 1031 C C . TRP A 1 139 ? -8.128 -2.136 -1.754 1.00 95.50 139 TRP A C 1
ATOM 1033 O O . TRP A 1 139 ? -7.798 -0.992 -2.046 1.00 95.50 139 TRP A O 1
ATOM 1043 N N . CYS A 1 140 ? -8.392 -3.046 -2.689 1.00 95.25 140 CYS A N 1
ATOM 1044 C CA . CYS A 1 140 ? -8.206 -2.796 -4.118 1.00 95.25 140 CYS A CA 1
ATOM 1045 C C . CYS A 1 140 ? -9.493 -2.382 -4.848 1.00 95.25 140 CYS A C 1
ATOM 1047 O O . CYS A 1 140 ? -9.469 -2.199 -6.065 1.00 95.25 140 CYS A O 1
ATOM 1049 N N . ASP A 1 141 ? -10.606 -2.204 -4.130 1.00 93.88 141 ASP A N 1
ATOM 1050 C CA . ASP A 1 141 ? -11.876 -1.803 -4.734 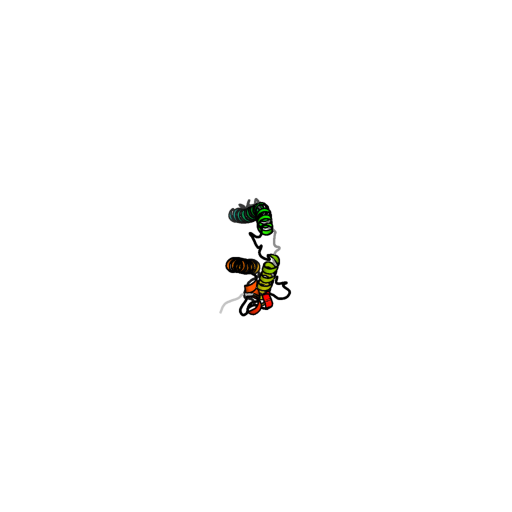1.00 93.88 141 ASP A CA 1
ATOM 1051 C C . ASP A 1 141 ? -11.772 -0.425 -5.410 1.00 93.88 141 ASP A C 1
ATOM 1053 O O . ASP A 1 141 ? -11.303 0.554 -4.823 1.00 93.88 141 ASP A O 1
ATOM 1057 N N . GLY A 1 142 ? -12.171 -0.361 -6.681 1.00 90.38 142 GLY A N 1
ATOM 1058 C CA . GLY A 1 142 ? -12.093 0.850 -7.502 1.00 90.38 142 GLY A CA 1
ATOM 1059 C C . GLY A 1 142 ? -10.677 1.355 -7.825 1.00 90.38 142 GLY A C 1
ATOM 1060 O O . GLY A 1 142 ? -10.549 2.446 -8.386 1.00 90.38 142 GLY A O 1
ATOM 1061 N N . VAL A 1 143 ? -9.614 0.604 -7.506 1.00 92.94 143 VAL A N 1
ATOM 1062 C CA . VAL A 1 143 ? -8.226 1.016 -7.770 1.00 92.94 143 VAL A CA 1
ATOM 1063 C C . VAL A 1 143 ? -7.761 0.535 -9.146 1.00 92.94 143 VAL A C 1
ATOM 1065 O O . VAL A 1 143 ? -7.915 -0.631 -9.500 1.00 92.94 143 VAL A O 1
ATOM 1068 N N . ILE A 1 144 ? -7.129 1.423 -9.919 1.00 91.19 144 ILE A N 1
ATOM 1069 C CA . ILE A 1 144 ? -6.457 1.053 -11.172 1.00 91.19 144 ILE A CA 1
ATOM 1070 C C . ILE A 1 144 ? -5.073 0.482 -10.842 1.00 91.19 144 ILE A C 1
ATOM 1072 O O . ILE A 1 144 ? -4.219 1.186 -10.288 1.00 91.19 144 ILE A O 1
ATOM 1076 N N . ILE A 1 145 ? -4.862 -0.786 -11.196 1.00 87.56 145 ILE A N 1
ATOM 1077 C CA . ILE A 1 145 ? -3.590 -1.493 -11.028 1.00 87.56 145 ILE A CA 1
ATOM 1078 C C . ILE A 1 145 ? -2.817 -1.428 -12.356 1.00 87.56 145 ILE A C 1
ATOM 1080 O O . ILE A 1 145 ? -3.382 -1.821 -13.379 1.00 87.56 145 ILE A O 1
ATOM 1084 N N . PRO A 1 146 ? -1.591 -0.877 -12.360 1.00 78.19 146 PRO A N 1
ATOM 1085 C CA . PRO A 1 146 ? -0.744 -0.784 -13.545 1.00 78.19 146 PRO A CA 1
ATOM 1086 C C . PRO A 1 146 ? -0.015 -2.091 -13.863 1.00 78.19 146 PRO A C 1
ATOM 1088 O O . PRO A 1 146 ? 0.263 -2.865 -12.913 1.00 78.19 146 PRO A O 1
#

Secondary structure (DSSP, 8-state):
-----------PPPP---------------PPP-HHHHHHHHHHHHHHHHHHHHHHHHHHHHHHHHHTTS-----HHHHHHHHHHHHHHHHHTTSS-TTTHHHHHHHHHHHHHHHHHHTTS--HHHHSTTSHHHH-GGGSTTPPP-